Protein AF-A0A536YEA7-F1 (afdb_monomer)

Sequence (104 aa):
YSDNIDGFDALADTVGPPGILYTNQVRIPEIGPEGNNGAFYTPLPGQPGYVEEDGATGIQGFTYHFISDGTLAIPEPSSTALFSLGLLVLVLGVGQRRRTSART

Secondary structure (DSSP, 8-state):
---TTS-S-STT---PPPGGG-TT------BSSTTS-EEEE-PPTTSTT----TT-TT-----EEEEPPPSS------HHHHHHHHHHHHHHHHHHHHHHHTT-

Mean predicted aligned error: 14.86 Å

Solvent-accessible surface area (backbone atoms only — not comparable to full-atom values): 6923 Å² total; per-residue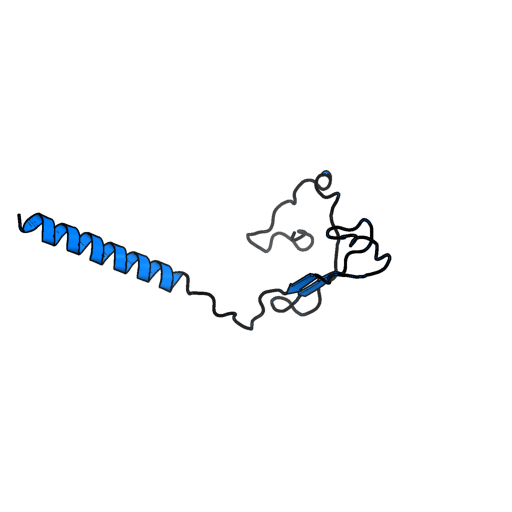 (Å²): 130,77,72,62,83,92,46,76,87,50,96,82,56,55,88,68,77,68,74,85,81,47,86,74,66,84,89,76,71,75,48,70,54,90,65,47,26,29,34,74,44,68,49,48,92,95,40,65,87,50,72,87,56,95,89,52,91,82,64,82,81,60,68,48,76,47,66,50,79,32,83,71,70,69,88,66,80,52,66,66,58,55,51,50,51,52,50,50,53,50,53,53,53,54,52,51,54,54,58,58,65,76,73,114

Radius of gyration: 24.41 Å; Cα contacts (8 Å, |Δi|>4): 73; chains: 1; bounding box: 60×34×59 Å

pLDDT: mean 73.49, std 13.73, range [42.53, 95.69]

Foldseek 3Di:
DPDQPVHCPDPPDDPDDPPVVPLQDDDFDWDDDPQWIKTKDQDDPPHHPDDDDPPDDPPSDDIDIGTHNHVPDPPDDPPVVVVVVVVVCVVVVVVVVVVVVVVD

Structure (mmCIF, N/CA/C/O backbone):
data_AF-A0A536YEA7-F1
#
_entry.id   AF-A0A536YEA7-F1
#
loop_
_atom_site.group_PDB
_atom_site.id
_atom_site.type_symbol
_atom_site.label_atom_id
_atom_site.label_alt_id
_atom_site.label_comp_id
_atom_site.label_asym_id
_atom_site.label_entity_id
_atom_site.label_seq_id
_atom_site.pdbx_PDB_ins_code
_atom_site.Cartn_x
_atom_site.Cartn_y
_atom_site.Cartn_z
_atom_site.occupancy
_atom_site.B_iso_or_equiv
_atom_site.auth_seq_id
_atom_site.auth_comp_id
_atom_site.auth_asym_id
_atom_site.auth_atom_id
_atom_site.pdbx_PDB_model_num
ATOM 1 N N . TYR A 1 1 ? 0.679 -7.481 -1.615 1.00 54.88 1 TYR A N 1
ATOM 2 C CA . TYR A 1 1 ? 0.407 -8.920 -1.436 1.00 54.88 1 TYR A CA 1
ATOM 3 C C . TYR A 1 1 ? 1.607 -9.452 -0.689 1.00 54.88 1 TYR A C 1
ATOM 5 O O . TYR A 1 1 ? 2.694 -9.312 -1.233 1.00 54.88 1 TYR A O 1
ATOM 13 N N . SER A 1 2 ? 1.412 -9.917 0.547 1.00 52.94 2 SER A N 1
ATOM 14 C CA . SER A 1 2 ? 2.445 -10.643 1.293 1.00 52.94 2 SER A CA 1
ATOM 15 C C . SER A 1 2 ? 2.568 -12.006 0.624 1.00 52.94 2 SER A C 1
ATOM 17 O O . SER A 1 2 ? 1.558 -12.707 0.520 1.00 52.94 2 SER A O 1
ATOM 19 N N . ASP A 1 3 ? 3.720 -12.318 0.028 1.00 55.03 3 ASP A N 1
ATOM 20 C CA . ASP A 1 3 ? 3.951 -13.664 -0.474 1.00 55.03 3 ASP A CA 1
ATOM 21 C C . ASP A 1 3 ? 4.432 -14.525 0.693 1.00 55.03 3 ASP A C 1
ATOM 23 O O . ASP A 1 3 ? 5.391 -14.201 1.368 1.00 55.03 3 ASP A O 1
ATOM 27 N N . ASN A 1 4 ? 3.717 -15.607 0.985 1.00 60.56 4 ASN A N 1
ATOM 28 C CA . ASN A 1 4 ? 3.914 -16.458 2.167 1.00 60.56 4 ASN A CA 1
ATOM 29 C C . ASN A 1 4 ? 5.206 -17.298 2.120 1.00 60.56 4 ASN A C 1
ATOM 31 O O . ASN A 1 4 ? 5.197 -18.488 2.441 1.00 60.56 4 ASN A O 1
ATOM 35 N N . ILE A 1 5 ? 6.293 -16.739 1.593 1.00 63.34 5 ILE A N 1
ATOM 36 C CA . ILE A 1 5 ? 7.565 -17.426 1.386 1.00 63.34 5 ILE A CA 1
ATOM 37 C C . ILE A 1 5 ? 8.225 -17.737 2.735 1.00 63.34 5 ILE A C 1
ATOM 39 O O . ILE A 1 5 ? 8.845 -18.794 2.863 1.00 63.34 5 ILE A O 1
ATOM 43 N N . ASP A 1 6 ? 8.074 -16.867 3.733 1.00 68.88 6 ASP A N 1
ATOM 44 C CA . ASP A 1 6 ? 8.553 -17.080 5.103 1.00 68.88 6 ASP A CA 1
ATOM 45 C C . ASP A 1 6 ? 7.527 -17.777 6.016 1.00 68.88 6 ASP A C 1
ATOM 47 O O . ASP A 1 6 ? 7.915 -18.424 6.991 1.00 68.88 6 ASP A O 1
ATOM 51 N N . GLY A 1 7 ? 6.240 -17.742 5.669 1.00 69.44 7 GLY A N 1
ATOM 52 C CA . GLY A 1 7 ? 5.191 -18.488 6.348 1.00 69.44 7 GLY A CA 1
ATOM 53 C C . GLY A 1 7 ? 3.844 -17.774 6.366 1.00 69.44 7 GLY A C 1
ATOM 54 O O . GLY A 1 7 ? 3.512 -16.990 5.485 1.00 69.44 7 GLY A O 1
ATOM 55 N N . PHE A 1 8 ? 3.027 -18.145 7.353 1.00 68.00 8 PHE A N 1
ATOM 56 C CA . PHE A 1 8 ? 1.828 -17.408 7.752 1.00 68.00 8 PHE A CA 1
ATOM 57 C C . PHE A 1 8 ? 2.097 -16.848 9.149 1.00 68.00 8 PHE A C 1
ATOM 59 O O . PHE A 1 8 ? 1.678 -17.449 10.144 1.00 68.00 8 PHE A O 1
ATOM 66 N N . ASP A 1 9 ? 2.893 -15.791 9.237 1.00 76.94 9 ASP A N 1
ATOM 67 C CA . ASP A 1 9 ? 3.271 -15.180 10.512 1.00 76.94 9 ASP A CA 1
ATOM 68 C C . ASP A 1 9 ? 2.452 -13.918 10.831 1.00 76.94 9 ASP A C 1
ATOM 70 O O . ASP A 1 9 ? 2.411 -13.480 11.986 1.00 76.94 9 ASP A O 1
ATOM 74 N N . ALA A 1 10 ? 1.681 -13.422 9.858 1.00 70.12 10 ALA A N 1
ATOM 75 C CA . ALA A 1 10 ? 0.725 -12.341 10.020 1.00 70.12 10 ALA A CA 1
ATOM 76 C C . ALA A 1 10 ? -0.728 -12.821 9.871 1.00 70.12 10 ALA A C 1
ATOM 78 O O . ALA A 1 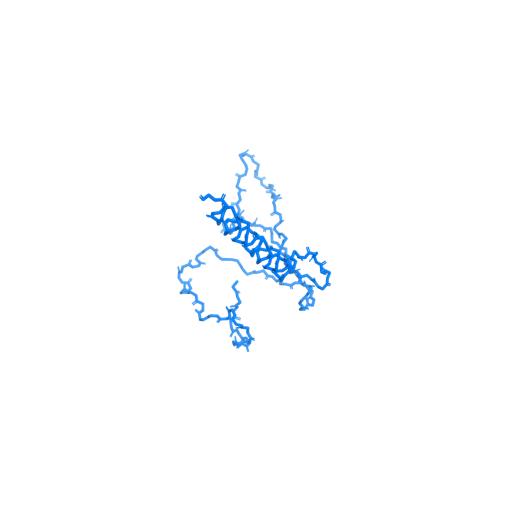10 ? -1.073 -13.678 9.060 1.00 70.12 10 ALA A O 1
ATOM 79 N N . LEU A 1 11 ? -1.648 -12.187 10.610 1.00 62.56 11 LEU A N 1
ATOM 80 C CA . LEU A 1 11 ? -3.094 -12.467 10.514 1.00 62.56 11 LEU A CA 1
ATOM 81 C C . LEU A 1 11 ? -3.682 -12.184 9.118 1.00 62.56 11 LEU A C 1
ATOM 83 O O . LEU A 1 11 ? -4.780 -12.650 8.814 1.00 62.56 11 LEU A O 1
ATOM 87 N N . ALA A 1 12 ? -2.983 -11.398 8.296 1.00 64.38 12 ALA A N 1
ATOM 88 C CA . ALA A 1 12 ? -3.389 -11.041 6.939 1.00 64.38 12 ALA A CA 1
ATOM 89 C C . ALA A 1 12 ? -2.817 -11.979 5.860 1.00 64.38 12 ALA A C 1
ATOM 91 O O . ALA A 1 12 ? -3.124 -11.807 4.677 1.00 64.38 12 ALA A O 1
ATOM 92 N N . ASP A 1 13 ? -2.016 -12.969 6.246 1.00 64.94 13 ASP A N 1
ATOM 93 C CA . ASP A 1 13 ? -1.448 -13.927 5.316 1.00 64.94 13 ASP A CA 1
ATOM 94 C C . ASP A 1 13 ? -2.540 -14.849 4.771 1.00 64.94 13 ASP A C 1
ATOM 96 O O . ASP A 1 13 ? -3.297 -15.491 5.500 1.00 64.94 13 ASP A O 1
ATOM 100 N N . THR A 1 14 ? -2.647 -14.918 3.448 1.00 62.56 14 THR A N 1
ATOM 101 C CA . THR A 1 14 ? -3.637 -15.752 2.757 1.00 62.56 14 THR A CA 1
ATOM 102 C C . THR A 1 14 ? -2.938 -16.545 1.668 1.00 62.56 14 THR A C 1
ATOM 104 O O . THR A 1 14 ? -1.990 -16.049 1.070 1.00 62.56 14 THR A O 1
ATOM 107 N N . VAL A 1 15 ? -3.409 -17.766 1.376 1.00 63.34 15 VAL A N 1
ATOM 108 C CA . VAL A 1 15 ? -3.030 -18.447 0.129 1.00 63.34 15 VAL A CA 1
ATOM 109 C C . VAL A 1 15 ? -3.436 -17.523 -1.011 1.00 63.34 15 VAL A C 1
ATOM 111 O O . VAL A 1 15 ? -4.627 -17.315 -1.239 1.00 63.34 15 VAL A O 1
ATOM 114 N N . GLY A 1 16 ? -2.458 -16.869 -1.634 1.00 60.88 16 GLY A N 1
ATOM 115 C CA . GLY A 1 16 ? -2.748 -15.771 -2.538 1.00 60.88 16 GLY A CA 1
ATOM 116 C C . GLY A 1 16 ? -3.747 -16.129 -3.627 1.00 60.88 16 GLY A C 1
ATOM 117 O O . GLY A 1 16 ? -3.847 -17.296 -4.021 1.00 60.88 16 GLY A O 1
ATOM 118 N N . PRO A 1 17 ? -4.496 -15.139 -4.137 1.00 62.03 17 PRO A N 1
ATOM 119 C CA . PRO A 1 17 ? -5.407 -15.359 -5.248 1.00 62.03 17 PRO A CA 1
ATOM 120 C C . PRO A 1 17 ? -4.702 -16.047 -6.433 1.00 62.03 17 PRO A C 1
ATOM 122 O O . PRO A 1 17 ? -3.481 -15.944 -6.582 1.00 62.03 17 PRO A O 1
ATOM 125 N N . PRO A 1 18 ? -5.435 -16.773 -7.295 1.00 62.56 18 PRO A N 1
ATOM 126 C CA . PRO A 1 18 ? -4.829 -17.509 -8.398 1.00 62.56 18 PRO A CA 1
ATOM 127 C C . PRO A 1 18 ? -3.954 -16.593 -9.263 1.00 62.56 18 PRO A C 1
ATOM 129 O O . PRO A 1 18 ? -4.441 -15.591 -9.785 1.00 62.56 18 PRO A O 1
ATOM 132 N N . GLY A 1 19 ? -2.685 -16.973 -9.464 1.00 59.53 19 GLY A N 1
ATOM 133 C CA . GLY A 1 19 ? -1.679 -16.221 -10.236 1.00 59.53 19 GLY A CA 1
ATOM 134 C C . GLY A 1 19 ? -2.152 -15.730 -11.613 1.00 59.53 19 GLY A C 1
ATOM 135 O O . GLY A 1 19 ? -1.680 -14.716 -12.117 1.00 59.53 19 GLY A O 1
ATOM 136 N N . ILE A 1 20 ? -3.135 -16.417 -12.202 1.00 61.41 20 ILE A N 1
ATOM 137 C CA . ILE A 1 20 ? -3.717 -16.099 -13.510 1.00 61.41 20 ILE A CA 1
ATOM 138 C C . ILE A 1 20 ? -4.550 -14.804 -13.524 1.00 61.41 20 ILE A C 1
ATOM 140 O O . ILE A 1 20 ? -4.798 -14.259 -14.593 1.00 61.41 20 ILE A O 1
ATOM 144 N N . LEU A 1 21 ? -4.963 -14.292 -12.358 1.00 60.62 21 LEU A N 1
ATOM 145 C CA . LEU A 1 21 ? -5.674 -13.013 -12.226 1.00 60.62 21 LEU A CA 1
ATOM 146 C C . LEU A 1 21 ? -4.719 -11.811 -12.067 1.00 60.62 21 LEU A C 1
ATOM 148 O O . LEU A 1 21 ? -5.179 -10.677 -11.959 1.00 60.62 21 LEU A O 1
ATOM 152 N N . TYR A 1 22 ? -3.400 -12.041 -12.083 1.00 61.03 22 TYR A N 1
ATOM 153 C CA . TYR A 1 22 ? -2.359 -11.041 -11.811 1.00 61.03 22 TYR A CA 1
ATOM 154 C C . TYR A 1 22 ? -1.515 -10.656 -13.035 1.00 61.03 22 TYR A C 1
ATOM 156 O O . TYR A 1 22 ? -0.349 -10.297 -12.895 1.00 61.03 22 TYR A O 1
ATOM 164 N N . THR A 1 23 ? -2.075 -10.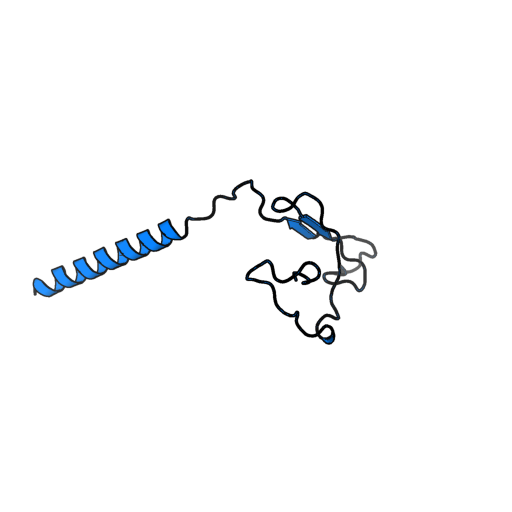674 -14.250 1.00 66.88 23 THR A N 1
ATOM 165 C CA . THR A 1 23 ? -1.352 -10.232 -15.466 1.00 66.88 23 THR A CA 1
ATOM 166 C C . THR A 1 23 ? -0.792 -8.805 -15.356 1.00 66.88 23 THR A C 1
ATOM 168 O O . THR A 1 23 ? 0.177 -8.478 -16.031 1.00 66.88 23 THR A O 1
ATOM 171 N N . ASN A 1 24 ? -1.348 -7.969 -14.475 1.00 72.06 24 ASN A N 1
ATOM 172 C CA . ASN A 1 24 ? -0.888 -6.608 -14.216 1.00 72.06 24 ASN A CA 1
ATOM 173 C C . ASN A 1 24 ? -0.142 -6.505 -12.869 1.00 72.06 24 ASN A C 1
ATOM 175 O O . ASN A 1 24 ? -0.553 -5.754 -11.983 1.00 72.06 24 ASN A O 1
ATOM 179 N N . GLN A 1 25 ? 0.926 -7.289 -12.688 1.00 78.12 25 GLN A N 1
ATOM 180 C CA . GLN A 1 25 ? 1.753 -7.275 -11.475 1.00 78.12 25 GLN A CA 1
ATOM 181 C C . GLN A 1 25 ? 3.195 -6.862 -11.783 1.00 78.12 25 GLN A C 1
ATOM 183 O O . GLN A 1 25 ? 3.781 -7.270 -12.782 1.00 78.12 25 GLN A O 1
ATOM 188 N N . VAL A 1 26 ? 3.786 -6.090 -10.871 1.00 83.06 26 VAL A N 1
ATOM 189 C CA . VAL A 1 26 ? 5.220 -5.795 -10.833 1.00 83.06 26 VAL A CA 1
ATOM 190 C C . VAL A 1 26 ? 5.757 -6.153 -9.448 1.00 83.06 26 VAL A C 1
ATOM 192 O O . VAL A 1 26 ? 5.074 -5.946 -8.445 1.00 83.06 26 VAL A O 1
ATOM 195 N N . ARG A 1 27 ? 6.962 -6.727 -9.390 1.00 86.00 27 ARG A N 1
ATOM 196 C CA . ARG A 1 27 ? 7.703 -6.930 -8.138 1.00 86.00 27 ARG A CA 1
ATOM 197 C C . ARG A 1 27 ? 8.761 -5.840 -8.036 1.00 86.00 27 ARG A C 1
ATOM 199 O O . ARG A 1 27 ? 9.543 -5.668 -8.968 1.00 86.00 27 ARG A O 1
ATOM 206 N N . ILE A 1 28 ? 8.769 -5.118 -6.923 1.00 88.50 28 ILE A N 1
ATOM 207 C CA . ILE A 1 28 ? 9.714 -4.035 -6.644 1.00 88.50 28 ILE A CA 1
ATOM 208 C C . ILE A 1 28 ? 10.440 -4.325 -5.328 1.00 88.50 28 ILE A C 1
ATOM 210 O O . ILE A 1 28 ? 9.830 -4.912 -4.435 1.00 88.50 28 ILE A O 1
ATOM 214 N N . PRO A 1 29 ? 11.730 -3.973 -5.212 1.00 87.81 29 PRO A N 1
ATOM 215 C CA . PRO A 1 29 ? 12.479 -4.190 -3.985 1.00 87.81 29 PRO A CA 1
ATOM 216 C C . PRO A 1 29 ? 12.025 -3.212 -2.899 1.00 87.81 29 PRO A C 1
ATOM 218 O O . PRO A 1 29 ? 11.937 -2.005 -3.139 1.00 87.81 29 PRO A O 1
ATOM 221 N N . GLU A 1 30 ? 11.789 -3.734 -1.701 1.00 88.38 30 GLU A N 1
ATOM 222 C CA . GLU A 1 30 ? 11.672 -2.915 -0.498 1.00 88.38 30 GLU A CA 1
ATOM 223 C C . GLU A 1 30 ? 13.056 -2.455 -0.018 1.00 88.38 30 GLU A C 1
ATOM 225 O O . GLU A 1 30 ? 14.078 -3.116 -0.219 1.00 88.38 30 GLU A O 1
ATOM 230 N N . ILE A 1 31 ? 13.088 -1.273 0.589 1.00 89.12 31 ILE A N 1
ATOM 231 C CA . ILE A 1 31 ? 14.271 -0.567 1.067 1.00 89.12 31 ILE A CA 1
ATOM 232 C C . ILE A 1 31 ? 14.000 -0.125 2.504 1.00 89.12 31 ILE A C 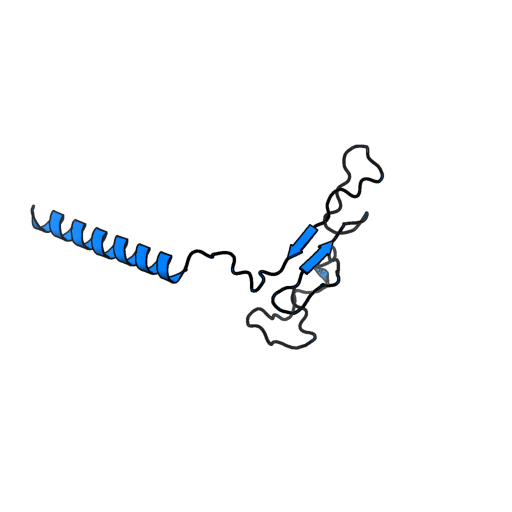1
ATOM 234 O O . ILE A 1 31 ? 13.036 0.589 2.770 1.00 89.12 31 ILE A O 1
ATOM 238 N N . GLY A 1 32 ? 14.902 -0.482 3.415 1.00 85.31 32 GLY A N 1
ATOM 239 C CA . GLY A 1 32 ? 14.832 -0.103 4.826 1.00 85.31 32 GLY A CA 1
ATOM 240 C C . GLY A 1 32 ? 14.541 -1.289 5.752 1.00 85.31 32 GLY A C 1
ATOM 241 O O . GLY A 1 32 ? 14.323 -2.401 5.278 1.00 85.31 32 GLY A O 1
ATOM 242 N N . PRO A 1 33 ? 14.617 -1.076 7.075 1.00 81.00 33 PRO A N 1
ATOM 243 C CA . PRO A 1 33 ? 14.313 -2.097 8.073 1.00 81.00 33 PRO A CA 1
ATOM 244 C C . PRO A 1 33 ? 12.802 -2.329 8.222 1.00 81.00 33 PRO A C 1
ATOM 246 O O . PRO A 1 33 ? 12.004 -1.422 7.990 1.00 81.00 33 PRO A O 1
ATOM 249 N N . GLU A 1 34 ? 12.424 -3.519 8.691 1.00 77.88 34 GLU A N 1
ATOM 250 C CA . GLU A 1 34 ? 11.037 -3.859 9.034 1.00 77.88 34 GLU A CA 1
ATOM 251 C C . GLU A 1 34 ? 10.390 -2.817 9.960 1.00 77.88 34 GLU A C 1
ATOM 253 O O . GLU A 1 34 ? 11.011 -2.340 10.916 1.00 77.88 34 GLU A O 1
ATOM 258 N N . GLY A 1 35 ? 9.144 -2.441 9.661 1.00 72.25 35 GLY A N 1
ATOM 259 C CA . GLY A 1 35 ? 8.403 -1.405 10.394 1.00 72.25 35 GLY A CA 1
ATOM 260 C C . GLY A 1 35 ? 8.909 0.029 10.183 1.00 72.25 35 GLY A C 1
ATOM 261 O O . GLY A 1 35 ? 8.512 0.929 10.921 1.00 72.25 35 GLY A O 1
ATOM 262 N N . ASN A 1 36 ? 9.823 0.253 9.232 1.00 74.25 36 ASN A N 1
ATOM 263 C CA . ASN A 1 36 ? 10.198 1.564 8.691 1.00 74.25 36 ASN A CA 1
ATOM 264 C C . ASN A 1 36 ? 10.877 1.395 7.315 1.00 74.25 36 ASN A C 1
ATOM 266 O O . ASN A 1 36 ? 12.018 1.823 7.109 1.00 74.25 36 ASN A O 1
ATOM 270 N N . ASN A 1 37 ? 10.191 0.720 6.393 1.00 84.69 37 ASN A N 1
ATOM 271 C CA . ASN A 1 37 ? 10.659 0.457 5.034 1.00 84.69 37 ASN A CA 1
ATOM 272 C C . ASN A 1 37 ? 9.768 1.154 3.989 1.00 84.69 37 ASN A C 1
ATOM 274 O O . ASN A 1 37 ? 8.774 1.817 4.297 1.00 84.69 37 ASN A O 1
ATOM 278 N N . GLY A 1 38 ? 10.160 1.042 2.728 1.00 88.19 38 GLY A N 1
ATOM 279 C CA . GLY A 1 38 ? 9.357 1.492 1.604 1.00 88.19 38 GLY A CA 1
ATOM 280 C C . GLY A 1 38 ? 9.888 0.981 0.275 1.00 88.19 38 GLY A C 1
ATOM 281 O O . GLY A 1 38 ? 10.935 0.348 0.210 1.00 88.19 38 GLY A O 1
ATOM 282 N N . ALA A 1 39 ? 9.186 1.280 -0.806 1.00 90.62 39 ALA A N 1
ATOM 283 C CA . ALA A 1 39 ? 9.588 0.945 -2.160 1.00 90.62 39 ALA A CA 1
ATOM 284 C C . ALA A 1 39 ? 9.252 2.098 -3.109 1.00 90.62 39 ALA A C 1
ATOM 286 O O . ALA A 1 39 ? 8.235 2.781 -2.963 1.00 90.62 39 ALA A O 1
ATOM 287 N N . PHE A 1 40 ? 10.104 2.297 -4.111 1.00 90.25 40 PHE A N 1
ATOM 288 C CA . PHE A 1 40 ? 9.916 3.311 -5.144 1.00 90.25 40 PHE A CA 1
ATOM 289 C C . PHE A 1 40 ? 9.699 2.627 -6.485 1.00 90.25 40 PHE A C 1
ATOM 291 O O . PHE A 1 40 ? 10.461 1.739 -6.867 1.00 90.25 40 PHE A O 1
ATOM 298 N N . TYR A 1 41 ? 8.665 3.048 -7.204 1.00 88.25 41 TYR A N 1
ATOM 299 C CA . TYR A 1 41 ? 8.285 2.434 -8.468 1.00 88.25 41 TYR A CA 1
ATOM 300 C C . TYR A 1 41 ? 7.973 3.484 -9.524 1.00 88.25 41 TYR A C 1
ATOM 302 O O . TYR A 1 41 ? 7.013 4.239 -9.391 1.00 88.25 41 TYR A O 1
ATOM 310 N N . THR A 1 42 ? 8.761 3.495 -10.595 1.00 88.00 42 THR A N 1
ATOM 311 C CA . THR A 1 42 ? 8.504 4.298 -11.794 1.00 88.00 42 THR A CA 1
ATOM 312 C C . THR A 1 42 ? 8.058 3.350 -12.911 1.00 88.00 42 THR A C 1
ATOM 314 O O . THR A 1 42 ? 8.885 2.565 -13.382 1.00 88.00 42 THR A O 1
ATOM 317 N N . PRO A 1 43 ? 6.779 3.378 -13.330 1.00 84.94 43 PRO A N 1
ATOM 318 C CA . PRO A 1 43 ? 6.280 2.496 -14.379 1.00 84.94 43 PRO A CA 1
ATOM 319 C C . PRO A 1 43 ? 6.974 2.725 -15.725 1.00 84.94 43 PRO A C 1
ATOM 321 O O . PRO A 1 43 ? 7.121 3.860 -16.181 1.00 84.94 43 PRO A O 1
ATOM 324 N N . LEU A 1 44 ? 7.343 1.635 -16.393 1.00 83.94 44 LEU A N 1
ATOM 325 C CA . LEU A 1 44 ? 7.796 1.608 -17.786 1.00 83.94 44 LEU A CA 1
ATOM 326 C C . LEU A 1 44 ? 6.643 1.213 -18.730 1.00 83.94 44 LEU A C 1
ATOM 328 O O . LEU A 1 44 ? 5.651 0.643 -18.268 1.00 83.94 44 LEU A O 1
ATOM 332 N N . PRO A 1 45 ? 6.760 1.452 -20.051 1.00 80.12 45 PRO A N 1
ATOM 333 C CA . PRO A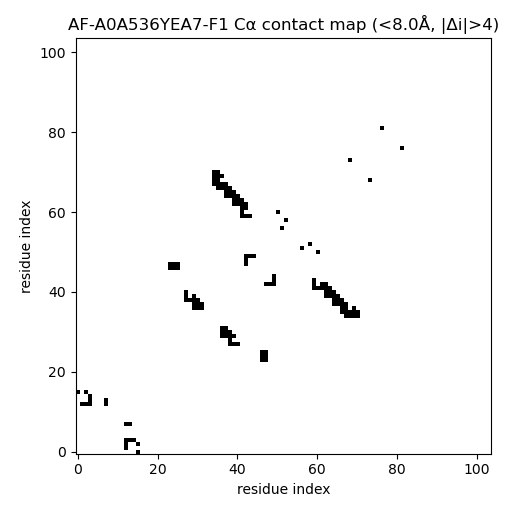 1 45 ? 5.756 1.010 -21.015 1.00 80.12 45 PRO A CA 1
ATOM 334 C C . PRO A 1 45 ? 5.392 -0.471 -20.853 1.00 80.12 45 PRO A C 1
ATOM 336 O O . PRO A 1 45 ? 6.267 -1.335 -20.775 1.00 80.12 45 PRO A O 1
ATOM 339 N N . GLY A 1 46 ? 4.090 -0.761 -20.789 1.00 78.88 46 GLY A N 1
ATOM 340 C CA . GLY A 1 46 ? 3.565 -2.114 -20.576 1.00 78.88 46 GLY A CA 1
ATOM 341 C C . GLY A 1 46 ? 3.565 -2.593 -19.119 1.00 78.88 46 GLY A C 1
ATOM 342 O O . GLY A 1 46 ? 3.140 -3.717 -18.861 1.00 78.88 46 GLY A O 1
ATOM 343 N N . GLN A 1 47 ? 4.012 -1.767 -18.168 1.00 82.50 47 GLN A N 1
ATOM 344 C CA . GLN A 1 47 ? 3.931 -2.054 -16.737 1.00 82.50 47 GLN A CA 1
ATOM 345 C C . GLN A 1 47 ? 2.688 -1.410 -16.087 1.00 82.50 47 GLN A C 1
ATOM 347 O O . GLN A 1 47 ? 2.150 -0.424 -16.607 1.00 82.50 47 GLN A O 1
ATOM 352 N N . PRO A 1 48 ? 2.228 -1.926 -14.929 1.00 80.38 48 PRO A N 1
ATOM 353 C CA . PRO A 1 48 ? 1.078 -1.371 -14.220 1.00 80.38 48 PRO A CA 1
ATOM 354 C C . PRO A 1 48 ? 1.266 0.112 -13.879 1.00 80.38 48 PRO A C 1
ATOM 356 O O . PRO A 1 48 ? 2.303 0.496 -13.344 1.00 80.38 48 PRO A O 1
ATOM 359 N N . GLY A 1 49 ? 0.253 0.943 -14.135 1.00 77.31 49 GLY A N 1
ATOM 360 C CA . GLY A 1 49 ? 0.293 2.375 -13.808 1.00 77.31 49 GLY A CA 1
ATOM 361 C C . GLY A 1 49 ? 1.058 3.243 -14.811 1.00 77.31 49 GLY A C 1
ATOM 362 O O . GLY A 1 49 ? 1.180 4.444 -14.588 1.00 77.31 49 GLY A O 1
ATOM 363 N N . TYR A 1 50 ? 1.552 2.669 -15.913 1.00 79.06 50 TYR A N 1
ATOM 364 C CA . TYR A 1 50 ? 2.088 3.456 -17.019 1.00 79.06 50 TYR A CA 1
ATOM 365 C C . TYR A 1 50 ? 0.972 4.264 -17.691 1.00 79.06 50 TYR A C 1
ATOM 367 O O . TYR A 1 50 ? -0.056 3.708 -18.084 1.00 79.06 50 TYR A O 1
ATOM 375 N N . VAL A 1 51 ? 1.186 5.572 -17.819 1.00 73.00 51 VAL A N 1
ATOM 376 C CA . VAL A 1 51 ? 0.303 6.493 -18.537 1.00 73.00 51 VAL A CA 1
ATOM 377 C C . VAL A 1 51 ? 1.106 7.183 -19.632 1.00 73.00 51 VAL A C 1
ATOM 379 O O . VAL A 1 51 ? 2.197 7.692 -19.381 1.00 73.00 51 VAL A O 1
ATOM 382 N N . GLU A 1 52 ? 0.577 7.179 -20.851 1.00 68.50 52 GLU A N 1
ATOM 383 C CA . GLU A 1 52 ? 1.102 8.002 -21.938 1.00 68.50 52 GLU A CA 1
ATOM 384 C C . GLU A 1 52 ? 0.402 9.357 -21.858 1.00 68.50 52 GLU A C 1
ATOM 386 O O . GLU A 1 52 ? -0.820 9.436 -21.976 1.00 68.50 52 GLU A O 1
ATOM 391 N N . GLU A 1 53 ? 1.157 10.421 -21.594 1.00 63.03 53 GLU A N 1
ATOM 392 C CA . GLU A 1 53 ? 0.632 11.781 -21.693 1.00 63.03 53 GLU A CA 1
ATOM 393 C C . GLU A 1 53 ? 0.700 12.223 -23.163 1.00 63.03 53 GLU A C 1
ATOM 395 O O . GLU A 1 53 ? 1.745 12.076 -23.807 1.00 63.03 53 GLU A O 1
ATOM 400 N N . ASP A 1 54 ? -0.428 12.714 -23.691 1.00 54.53 54 ASP A N 1
ATOM 401 C CA . ASP A 1 54 ? -0.648 13.102 -25.091 1.00 54.53 54 ASP A CA 1
ATOM 402 C C . ASP A 1 54 ? 0.576 13.798 -25.725 1.00 54.53 54 ASP A C 1
ATOM 404 O O . ASP A 1 54 ? 0.818 14.992 -25.549 1.00 54.53 54 ASP A O 1
ATOM 408 N N . GLY A 1 55 ? 1.343 13.040 -26.516 1.00 52.06 55 GLY A N 1
ATOM 409 C CA . GLY A 1 55 ? 2.419 13.559 -27.366 1.00 52.06 55 GLY A CA 1
ATOM 410 C C . GLY A 1 55 ? 3.809 13.672 -26.732 1.00 52.06 55 GLY A C 1
ATOM 411 O O . GLY A 1 55 ? 4.728 14.124 -27.417 1.00 52.06 55 GLY A O 1
ATOM 412 N N . ALA A 1 56 ? 4.014 13.236 -25.487 1.00 49.53 56 ALA A N 1
ATOM 413 C CA . ALA A 1 56 ? 5.327 13.271 -24.845 1.00 49.53 56 ALA A CA 1
ATOM 414 C C . ALA A 1 56 ? 5.953 11.871 -24.732 1.00 49.53 56 ALA A C 1
ATOM 416 O O . ALA A 1 56 ? 5.949 11.225 -23.684 1.00 49.53 56 ALA A O 1
ATOM 417 N N . THR A 1 57 ? 6.553 11.390 -25.824 1.00 42.53 57 THR A N 1
ATOM 418 C CA . THR A 1 57 ? 7.417 10.202 -25.783 1.00 42.53 57 THR A CA 1
ATOM 419 C C . THR A 1 57 ? 8.603 10.458 -24.848 1.00 42.53 57 THR A C 1
ATOM 421 O O . THR A 1 57 ? 9.490 11.243 -25.183 1.00 42.53 57 THR A O 1
ATOM 424 N N . GLY A 1 58 ? 8.632 9.789 -23.691 1.00 48.69 58 GLY A N 1
ATOM 425 C CA . GLY A 1 58 ? 9.786 9.782 -22.782 1.00 48.69 58 GLY A CA 1
ATOM 426 C C . GLY A 1 58 ? 9.631 10.524 -21.451 1.00 48.69 58 GLY A C 1
ATOM 427 O O . GLY A 1 58 ? 10.617 10.610 -20.720 1.00 48.69 58 GLY A O 1
ATOM 428 N N . ILE A 1 59 ? 8.444 11.021 -21.083 1.00 51.66 59 ILE A N 1
ATOM 429 C CA . ILE A 1 59 ? 8.231 11.534 -19.719 1.00 51.66 59 ILE A CA 1
ATOM 430 C C . ILE A 1 59 ? 7.978 10.349 -18.771 1.00 51.66 59 ILE A C 1
ATOM 432 O O . ILE A 1 59 ? 6.897 9.767 -18.739 1.00 51.66 59 ILE A O 1
ATOM 436 N N . GLN A 1 60 ? 8.998 9.985 -17.987 1.00 58.53 60 GLN A N 1
ATOM 437 C CA . GLN A 1 60 ? 8.835 9.243 -16.729 1.00 58.53 60 GLN A CA 1
ATOM 438 C C . GLN A 1 60 ? 8.010 10.117 -15.772 1.00 58.53 60 GLN A C 1
ATOM 440 O O . GLN A 1 60 ? 8.563 10.990 -15.113 1.00 58.53 60 GLN A O 1
ATOM 445 N N . GLY A 1 61 ? 6.685 9.972 -15.754 1.00 58.84 61 GLY A N 1
ATOM 446 C CA . GLY A 1 61 ? 5.843 10.990 -15.115 1.00 58.84 61 GLY A CA 1
ATOM 447 C C . GLY A 1 61 ? 5.719 10.883 -13.599 1.00 58.84 61 GLY A C 1
ATOM 448 O O . GLY A 1 61 ? 5.711 11.899 -12.908 1.00 58.84 61 GLY A O 1
ATOM 449 N N . PHE A 1 62 ? 5.610 9.664 -13.064 1.00 68.56 62 PHE A N 1
ATOM 450 C CA . PHE A 1 62 ? 5.226 9.474 -11.667 1.00 68.56 62 PHE A CA 1
ATOM 451 C C . PHE A 1 62 ? 5.979 8.303 -11.045 1.00 68.56 62 PHE A C 1
ATOM 453 O O . PHE A 1 62 ? 5.872 7.162 -11.493 1.00 68.56 62 PHE A O 1
ATOM 460 N N . THR A 1 63 ? 6.734 8.597 -9.991 1.00 84.12 63 THR A N 1
ATOM 461 C CA . THR A 1 63 ? 7.282 7.576 -9.101 1.00 84.12 63 THR A CA 1
ATOM 462 C C . THR A 1 63 ? 6.291 7.376 -7.964 1.00 84.12 63 THR A C 1
ATOM 464 O O . THR A 1 63 ? 6.025 8.295 -7.192 1.00 84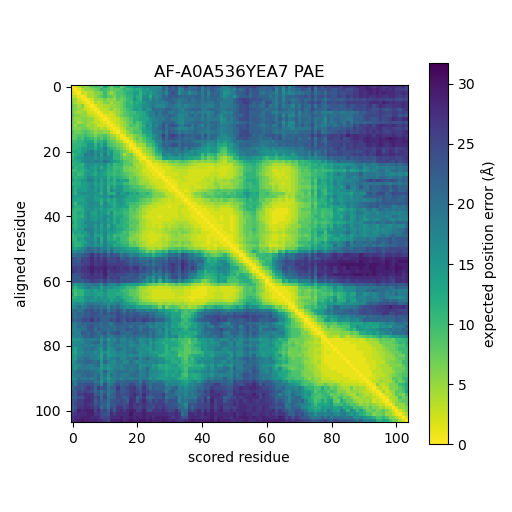.12 63 THR A O 1
ATOM 467 N N . TYR A 1 64 ? 5.736 6.175 -7.854 1.00 83.81 64 TYR A N 1
ATOM 468 C CA . TYR A 1 64 ? 4.949 5.768 -6.699 1.00 83.81 64 TYR A CA 1
ATOM 469 C C . TYR A 1 64 ? 5.885 5.519 -5.522 1.00 83.81 64 TYR A C 1
ATOM 471 O O . TYR A 1 64 ? 6.868 4.786 -5.644 1.00 83.81 64 TYR A O 1
ATOM 479 N N . HIS A 1 65 ? 5.587 6.162 -4.397 1.00 88.44 65 HIS A N 1
ATOM 480 C CA . HIS A 1 65 ? 6.307 5.988 -3.144 1.00 88.44 65 HIS A CA 1
ATOM 481 C C . HIS A 1 65 ? 5.418 5.157 -2.224 1.00 88.44 65 HIS A C 1
ATOM 483 O O . HIS A 1 65 ? 4.432 5.658 -1.684 1.00 88.44 65 HIS A O 1
ATOM 489 N N . PHE A 1 66 ? 5.751 3.883 -2.073 1.00 86.19 66 PHE A N 1
ATOM 490 C CA . PHE A 1 66 ? 5.145 3.023 -1.070 1.00 86.19 66 PHE A CA 1
ATOM 491 C C . PHE A 1 66 ? 5.972 3.186 0.196 1.00 86.19 66 PHE A C 1
ATOM 493 O O . PHE A 1 66 ? 7.154 2.867 0.195 1.00 86.19 66 PHE A O 1
ATOM 500 N N . ILE A 1 67 ? 5.394 3.753 1.246 1.00 83.94 67 ILE A N 1
ATOM 501 C CA . ILE A 1 67 ? 6.087 3.972 2.515 1.00 83.94 67 ILE A CA 1
ATOM 502 C C . ILE A 1 67 ? 5.293 3.211 3.565 1.00 83.94 67 ILE A C 1
ATOM 504 O O . ILE A 1 67 ? 4.089 3.445 3.692 1.00 83.94 67 ILE A O 1
ATOM 508 N N . SER A 1 68 ? 5.943 2.285 4.270 1.00 77.25 68 SER A N 1
ATOM 509 C CA . SER A 1 68 ? 5.347 1.671 5.453 1.00 77.25 68 SER A CA 1
ATOM 510 C C . SER A 1 68 ? 5.080 2.765 6.469 1.00 77.25 68 SER A C 1
ATOM 512 O O . SER A 1 68 ? 5.908 3.668 6.631 1.00 77.25 68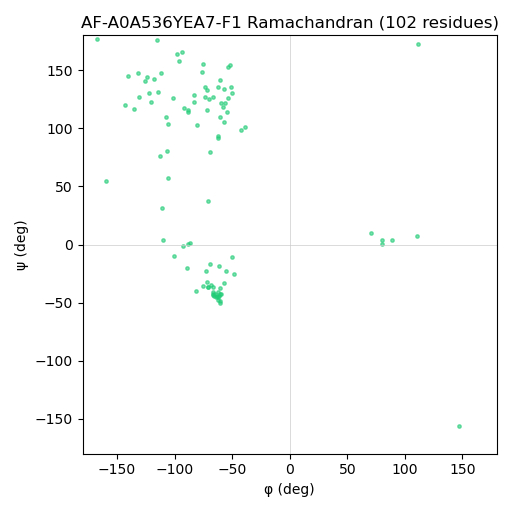 SER A O 1
ATOM 514 N N . ASP A 1 69 ? 3.955 2.683 7.184 1.00 66.69 69 ASP A N 1
ATOM 515 C CA . ASP A 1 69 ? 3.881 3.450 8.418 1.00 66.69 69 ASP A CA 1
ATOM 516 C C . ASP A 1 69 ? 5.080 3.017 9.272 1.00 66.69 69 ASP A C 1
ATOM 518 O O . ASP A 1 69 ? 5.406 1.833 9.406 1.00 66.69 69 ASP A O 1
ATOM 522 N N . GLY A 1 70 ? 5.892 4.011 9.605 1.00 63.28 70 GLY A N 1
ATOM 523 C CA . GLY A 1 70 ? 7.091 3.828 10.386 1.00 63.28 70 GLY A CA 1
ATOM 524 C C . GLY A 1 70 ? 6.766 4.060 11.851 1.00 63.28 70 GLY A C 1
ATOM 525 O O . GLY A 1 70 ? 5.802 4.744 12.189 1.00 63.28 70 GLY A O 1
ATOM 526 N N . THR A 1 71 ? 7.675 3.652 12.732 1.00 55.16 71 THR A N 1
ATOM 527 C CA . THR A 1 71 ? 7.699 4.053 14.159 1.00 55.16 71 THR A CA 1
ATOM 528 C C . THR A 1 71 ? 7.597 5.569 14.420 1.00 55.16 71 THR A C 1
ATOM 530 O O . THR A 1 71 ? 7.381 5.991 15.559 1.00 55.16 71 THR A O 1
ATOM 533 N N . LEU A 1 72 ? 7.710 6.408 13.384 1.00 55.84 72 LEU A N 1
ATOM 534 C CA . LEU A 1 72 ? 7.196 7.773 13.387 1.00 55.84 72 LEU A CA 1
ATOM 535 C C . LEU A 1 72 ? 5.667 7.731 13.385 1.00 55.84 72 LEU A C 1
ATOM 537 O O . LEU A 1 72 ? 5.041 7.915 12.346 1.00 55.84 72 LEU A O 1
ATOM 541 N N . ALA A 1 73 ? 5.104 7.495 14.572 1.00 58.12 73 ALA A N 1
ATOM 542 C CA . ALA A 1 73 ? 3.678 7.512 14.849 1.00 58.12 73 ALA A CA 1
ATOM 543 C C . ALA A 1 73 ? 3.015 8.707 14.152 1.00 58.12 73 ALA A C 1
ATOM 545 O O . ALA A 1 73 ? 3.049 9.836 14.651 1.00 58.12 73 ALA A O 1
ATOM 546 N N . ILE A 1 74 ? 2.408 8.458 12.991 1.00 62.22 74 ILE A N 1
ATOM 547 C CA . ILE A 1 74 ? 1.399 9.354 12.448 1.00 62.22 74 ILE A CA 1
ATOM 548 C C . ILE A 1 74 ? 0.319 9.353 13.529 1.00 62.22 74 ILE A C 1
ATOM 550 O O . ILE A 1 74 ? -0.117 8.267 13.906 1.00 62.22 74 ILE A O 1
ATOM 554 N N . PRO A 1 75 ? -0.059 10.504 14.119 1.00 65.62 75 PRO A N 1
ATOM 555 C CA . PRO A 1 75 ? -1.058 10.512 15.174 1.00 65.62 75 PRO A CA 1
ATOM 556 C C . PRO A 1 75 ? -2.386 9.988 14.628 1.00 65.62 75 PRO A C 1
ATOM 558 O O . PRO A 1 75 ? -3.182 10.733 14.057 1.00 65.62 75 PRO A O 1
ATOM 561 N N . GLU A 1 76 ? -2.618 8.690 14.775 1.00 68.62 76 GLU A N 1
ATOM 562 C CA . GLU A 1 76 ? -3.877 8.089 14.399 1.00 68.62 76 GLU A CA 1
ATOM 563 C C . GLU A 1 76 ? -4.918 8.498 15.437 1.00 68.62 76 GLU A C 1
ATOM 565 O O . GLU A 1 76 ? -4.648 8.478 16.648 1.00 68.62 76 GLU A O 1
ATOM 570 N N . PRO A 1 77 ? -6.122 8.900 15.005 1.00 72.44 77 PRO A N 1
ATOM 571 C CA . PRO A 1 77 ? -7.197 9.146 15.940 1.00 72.44 77 PRO A CA 1
ATOM 572 C C . PRO A 1 77 ? -7.437 7.861 16.731 1.00 72.44 77 PRO A C 1
ATOM 574 O O . PRO A 1 77 ? -7.772 6.816 16.176 1.00 72.44 77 PRO A O 1
ATOM 577 N N . SER A 1 78 ? -7.244 7.948 18.047 1.00 84.81 78 SER A N 1
ATOM 578 C CA . SER A 1 78 ? -7.414 6.809 18.937 1.00 84.81 78 SER A CA 1
ATOM 579 C C . SER A 1 78 ? -8.804 6.202 18.740 1.00 84.81 78 SER A C 1
ATOM 581 O O . SER A 1 78 ? -9.828 6.819 19.051 1.00 84.81 78 SER A O 1
ATOM 583 N N . SER A 1 79 ? -8.839 4.969 18.235 1.00 87.31 79 SER A N 1
ATOM 584 C CA . SER A 1 79 ? -10.086 4.224 18.043 1.00 87.31 79 SER A CA 1
ATOM 585 C 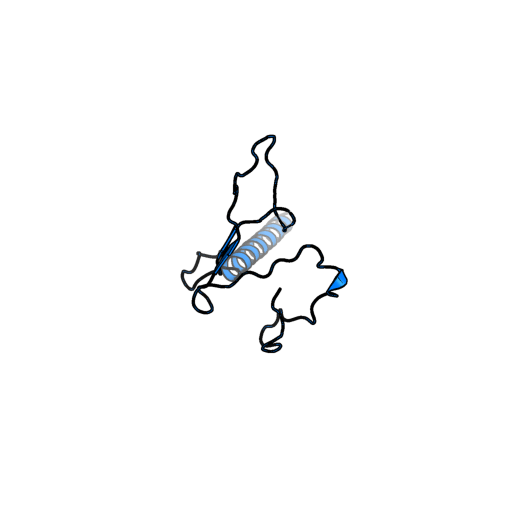C . SER A 1 79 ? -10.852 4.081 19.360 1.00 87.31 79 SER A C 1
ATOM 587 O O . SER A 1 79 ? -12.081 4.143 19.379 1.00 87.31 79 SER A O 1
ATOM 589 N N . THR A 1 80 ? -10.141 3.978 20.490 1.00 87.56 80 THR A N 1
ATOM 590 C CA . THR A 1 80 ? -10.760 3.937 21.820 1.00 87.56 80 THR A CA 1
ATOM 591 C C . THR A 1 80 ? -11.347 5.287 22.214 1.00 87.56 80 THR A C 1
ATOM 593 O O . THR A 1 80 ? -12.430 5.318 22.800 1.00 87.56 80 THR A O 1
ATOM 596 N N . ALA A 1 81 ? -10.703 6.401 21.852 1.00 89.56 81 ALA A N 1
ATOM 597 C CA . ALA A 1 81 ? -11.240 7.744 22.062 1.00 89.56 81 ALA A CA 1
ATOM 598 C C . ALA A 1 81 ? -12.509 7.983 21.227 1.00 89.56 81 ALA A C 1
ATOM 600 O O . ALA A 1 81 ? -13.510 8.459 21.760 1.00 89.56 81 ALA A O 1
ATOM 601 N N . LEU A 1 82 ? -12.516 7.590 19.949 1.00 91.12 82 LEU A N 1
ATOM 602 C CA . LEU A 1 82 ? -13.706 7.680 19.094 1.00 91.12 82 LEU A CA 1
ATOM 603 C C . LEU A 1 82 ? -14.849 6.798 19.610 1.00 91.12 82 LEU A C 1
ATOM 605 O O . LEU A 1 82 ? -15.994 7.248 19.695 1.00 91.12 82 LEU A O 1
ATOM 609 N N . PHE A 1 83 ? -14.542 5.563 20.011 1.00 94.25 83 PHE A N 1
ATOM 610 C CA . PHE A 1 83 ? -15.527 4.642 20.570 1.00 94.25 83 PHE A CA 1
ATOM 611 C C . PHE A 1 83 ? -16.141 5.174 21.871 1.00 94.25 83 PHE A C 1
ATOM 613 O O . PHE A 1 83 ? -17.364 5.198 22.022 1.00 94.25 83 PHE A O 1
ATOM 620 N N . SER A 1 84 ? -15.306 5.647 22.798 1.00 94.94 84 SER A N 1
ATOM 621 C CA . SER A 1 84 ? -15.770 6.191 24.079 1.00 94.94 84 SER A CA 1
ATOM 622 C C . SER A 1 84 ? -16.560 7.491 23.910 1.00 94.94 84 SER A C 1
ATOM 624 O O . SER A 1 84 ? -17.585 7.660 24.574 1.00 94.94 84 SER A O 1
ATOM 626 N N . LEU A 1 85 ? -16.175 8.360 22.971 1.00 95.12 85 LEU A N 1
ATOM 627 C CA . LEU A 1 85 ? -16.956 9.545 22.614 1.00 95.12 85 LEU A CA 1
ATOM 628 C C . LEU A 1 85 ? -18.339 9.168 22.060 1.00 95.12 85 LEU A C 1
ATOM 630 O O . LEU A 1 85 ? -19.347 9.730 22.492 1.00 95.12 85 LEU A O 1
ATOM 634 N N . GLY A 1 86 ? -18.410 8.189 21.154 1.00 94.69 86 GLY A N 1
ATOM 635 C CA . GLY A 1 86 ? -19.679 7.683 20.623 1.00 94.69 86 GLY A CA 1
ATOM 636 C C . GLY A 1 86 ? -20.588 7.113 21.718 1.00 94.69 86 GLY A C 1
ATOM 637 O O . GLY A 1 86 ? -21.781 7.419 21.766 1.00 94.69 86 GLY A O 1
ATOM 638 N N . LEU A 1 87 ? -20.013 6.351 22.652 1.00 95.69 87 LEU A N 1
ATOM 639 C CA . LEU A 1 87 ? -20.716 5.817 23.823 1.00 95.69 87 LEU A CA 1
ATOM 640 C C . LEU A 1 87 ? -21.257 6.924 24.732 1.00 95.69 87 LEU A C 1
ATOM 642 O O . LEU A 1 87 ? -22.408 6.858 25.164 1.00 95.69 87 LEU A O 1
ATOM 646 N N . LEU A 1 88 ? -20.458 7.958 24.994 1.00 95.69 88 LEU A N 1
ATOM 647 C CA . LEU A 1 88 ? -20.867 9.102 25.806 1.00 95.69 88 LEU A CA 1
ATOM 648 C C . LEU A 1 88 ? -22.075 9.816 25.182 1.00 95.69 88 LEU A C 1
ATOM 650 O O . LEU A 1 88 ? -23.073 10.056 25.864 1.00 95.69 88 LEU A O 1
ATOM 654 N N . VAL A 1 89 ? -22.010 10.113 23.880 1.00 95.44 89 VAL A N 1
ATOM 655 C CA . VAL A 1 89 ? -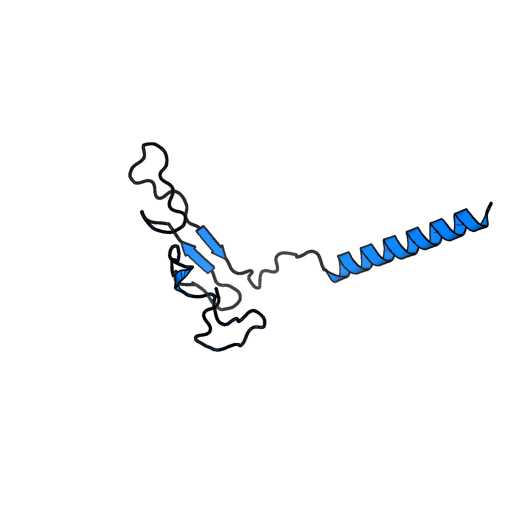23.107 10.759 23.144 1.00 95.44 89 VAL A CA 1
ATOM 656 C C . VAL A 1 89 ? -24.369 9.897 23.181 1.00 95.44 89 VAL A C 1
ATOM 658 O O . VAL A 1 89 ? -25.458 10.419 23.431 1.00 95.44 89 VAL A O 1
ATOM 661 N N . LEU A 1 90 ? -24.239 8.579 23.007 1.00 94.19 90 LEU A N 1
ATOM 662 C CA . LEU A 1 90 ? -25.361 7.646 23.086 1.00 94.19 90 LEU A CA 1
ATOM 663 C C . LEU A 1 90 ? -26.025 7.675 24.472 1.00 94.19 90 LEU A C 1
ATOM 665 O O . LEU A 1 90 ? -27.244 7.823 24.571 1.00 94.19 90 LEU A O 1
ATOM 669 N N . VAL A 1 91 ? -25.241 7.564 25.547 1.00 93.56 91 VAL A N 1
ATOM 670 C CA . VAL A 1 91 ? -25.756 7.531 26.927 1.00 93.56 91 VAL A CA 1
ATOM 671 C C . VAL A 1 91 ? -26.442 8.847 27.291 1.00 93.56 91 VAL A C 1
ATOM 673 O O . VAL A 1 91 ? -27.553 8.837 27.830 1.00 93.56 91 VAL A O 1
ATOM 676 N N . LEU A 1 92 ? -25.823 9.983 26.961 1.00 91.69 92 LEU A N 1
ATOM 677 C CA . LEU A 1 92 ? -26.394 11.301 27.235 1.00 91.69 92 LEU A CA 1
ATOM 678 C C . LEU A 1 92 ? -27.656 11.553 26.400 1.00 91.69 92 LEU A C 1
ATOM 680 O O . LEU A 1 92 ? -28.664 12.002 26.948 1.00 91.69 92 LEU A O 1
ATOM 684 N N . GLY A 1 93 ? -27.651 11.195 25.114 1.00 84.69 93 GLY A N 1
ATOM 685 C CA . GLY A 1 93 ? -28.805 11.350 24.226 1.00 84.69 93 GLY A CA 1
ATOM 686 C C . GLY A 1 93 ? -30.000 10.480 24.632 1.00 84.69 93 GLY A C 1
ATOM 687 O O . GLY A 1 93 ? -31.138 10.954 24.677 1.00 84.69 93 GLY A O 1
ATOM 688 N N . VAL A 1 94 ? -29.762 9.217 25.005 1.00 81.44 94 VAL A N 1
ATOM 689 C CA . VAL A 1 94 ? -30.811 8.319 25.522 1.00 81.44 94 VAL A CA 1
ATOM 690 C C . VAL A 1 94 ? -31.326 8.806 26.880 1.00 81.44 94 VAL A C 1
ATOM 692 O O . VAL A 1 94 ? -32.537 8.808 27.118 1.00 81.44 94 VAL A O 1
ATOM 695 N N . GLY A 1 95 ? -30.436 9.268 27.761 1.00 74.69 95 GLY A N 1
ATOM 696 C CA . GLY A 1 95 ? -30.802 9.819 29.067 1.00 74.69 95 GLY A CA 1
ATOM 697 C C . GLY A 1 95 ? -31.667 11.079 28.965 1.00 74.69 95 GLY A C 1
ATOM 698 O O . GLY A 1 95 ? -32.650 11.217 29.695 1.00 74.69 95 GLY A O 1
ATOM 699 N N . GLN A 1 96 ? -31.357 11.971 28.024 1.00 71.62 96 GLN A N 1
ATOM 700 C CA . GLN A 1 96 ? -32.138 13.183 27.770 1.00 71.62 96 GLN A CA 1
ATOM 701 C C . GLN A 1 96 ? -33.533 12.867 27.217 1.00 71.62 96 GLN A C 1
ATOM 703 O O . GLN A 1 96 ? -34.511 13.413 27.725 1.00 71.62 96 GLN A O 1
ATOM 708 N N . ARG A 1 97 ? -33.653 11.926 26.266 1.00 71.38 97 ARG A N 1
ATOM 709 C CA . ARG A 1 97 ? -34.952 11.487 25.714 1.00 71.38 97 ARG A CA 1
ATOM 710 C C . ARG A 1 97 ? -35.895 10.895 26.764 1.00 71.38 97 ARG A C 1
ATOM 712 O O . ARG A 1 97 ? -37.105 11.117 26.718 1.00 71.38 97 ARG A O 1
ATOM 719 N N . ARG A 1 98 ? -35.355 10.143 27.728 1.00 69.19 98 ARG A N 1
ATOM 720 C CA . ARG A 1 98 ? -36.154 9.562 28.822 1.00 69.19 98 ARG A CA 1
ATOM 721 C C . ARG A 1 98 ? -36.643 10.627 29.805 1.00 69.19 98 ARG A C 1
ATOM 723 O O . ARG A 1 98 ? -37.770 10.543 30.279 1.00 69.19 98 ARG A O 1
ATOM 730 N N . ARG A 1 99 ? -35.826 11.650 30.082 1.00 65.19 99 ARG A N 1
ATOM 731 C CA . ARG A 1 99 ? -36.190 12.758 30.985 1.00 65.19 99 ARG A CA 1
ATOM 732 C C . ARG A 1 99 ? -37.230 13.705 30.392 1.00 65.19 99 ARG A C 1
ATOM 734 O O . ARG A 1 99 ? -38.027 14.253 31.145 1.00 65.19 99 ARG A O 1
ATOM 741 N N . THR A 1 100 ? -37.236 13.900 29.076 1.00 63.12 100 THR A N 1
ATOM 742 C CA . THR A 1 100 ? -38.268 14.701 28.403 1.00 63.12 100 THR A CA 1
ATOM 743 C C . THR A 1 100 ? -39.595 13.956 28.282 1.00 63.12 100 THR A C 1
ATOM 745 O O . THR A 1 100 ? -40.632 14.574 28.476 1.00 63.12 100 THR A O 1
ATOM 748 N N . SER A 1 101 ? -39.577 12.636 28.064 1.00 58.28 101 SER A N 1
ATOM 749 C CA . SER A 1 101 ? -40.805 11.824 27.964 1.00 58.28 101 SER A CA 1
ATOM 750 C C . SER A 1 101 ? -41.518 11.599 29.307 1.00 58.28 101 SER A C 1
ATOM 752 O O . SER A 1 101 ? -42.708 11.329 29.323 1.00 58.28 101 SER A O 1
ATOM 754 N N . ALA A 1 102 ? -40.815 11.710 30.440 1.00 58.22 102 ALA A N 1
ATOM 755 C CA . ALA A 1 102 ? -41.400 11.568 31.781 1.00 58.22 102 ALA A CA 1
ATOM 756 C C . ALA A 1 102 ? -41.988 12.878 32.357 1.00 58.22 102 ALA A C 1
ATOM 758 O O . ALA A 1 102 ? -42.419 12.903 33.508 1.00 58.22 102 ALA A O 1
ATOM 759 N N . ARG A 1 103 ? -41.942 13.983 31.598 1.00 54.12 103 ARG A N 1
ATOM 760 C CA . ARG A 1 103 ? -42.415 15.323 32.005 1.00 54.12 103 ARG A CA 1
ATOM 761 C C . ARG A 1 103 ? -43.682 15.792 31.271 1.00 54.12 103 ARG A C 1
ATOM 763 O O . ARG A 1 103 ? -44.110 16.920 31.497 1.00 54.12 103 ARG A O 1
ATOM 770 N N . THR A 1 104 ? -44.252 14.940 30.426 1.00 50.28 104 THR A N 1
ATOM 771 C CA . THR A 1 104 ? -45.570 15.066 29.774 1.00 50.28 104 THR A CA 1
ATOM 772 C C . THR A 1 104 ? -46.513 14.041 30.362 1.00 50.28 104 THR A C 1
ATOM 774 O O . THR A 1 104 ? -47.676 14.409 30.617 1.00 50.28 104 THR A O 1
#